Protein AF-A0A2D4IQW6-F1 (afdb_monomer_lite)

pLDDT: mean 77.68, std 20.72, range [35.75, 97.75]

Radius of gyration: 22.9 Å; chains: 1; bounding box: 60×71×38 Å

InterPro domains:
  IPR023321 PINIT domain [PF14324] (29-120)
  IPR023321 PINIT domain [PS51466] (17-121)
  IPR038654 PINIT domain superfamily [G3DSA:2.60.120.780] (28-121)

Organism: NCBI:txid129467

Foldseek 3Di:
DDDDDDDDDDPDDPPPPPDAPPFDQDQQAAADDDPLDDDPDDQDGDGDLDDPDPDPDRDHDDDGDDDPVLVVQQVVQFDDDPPDDRDRSRDDDDFDFDPDRPDHTYGDDDPPDDDDDPNHD

Structure (mmCIF, N/CA/C/O backbone):
data_AF-A0A2D4IQW6-F1
#
_entry.id   AF-A0A2D4IQW6-F1
#
loop_
_atom_site.group_PDB
_atom_site.id
_atom_site.type_symbol
_atom_site.label_atom_id
_atom_site.label_alt_id
_atom_site.label_comp_id
_atom_site.label_asym_id
_atom_site.label_entity_id
_atom_site.label_seq_id
_atom_site.pdbx_PDB_ins_code
_atom_site.Cartn_x
_atom_site.Cartn_y
_atom_site.Cartn_z
_atom_site.occupancy
_atom_site.B_iso_or_equiv
_atom_site.auth_seq_id
_atom_site.auth_comp_id
_atom_site.auth_asym_id
_atom_site.auth_atom_id
_atom_site.pdbx_PDB_model_num
ATOM 1 N N . MET A 1 1 ? 46.562 53.623 0.780 1.00 47.38 1 MET A N 1
ATOM 2 C CA . MET A 1 1 ? 46.154 52.244 0.432 1.00 47.38 1 MET A CA 1
ATOM 3 C C . MET A 1 1 ? 46.010 51.477 1.741 1.00 47.38 1 MET A C 1
ATOM 5 O O . MET A 1 1 ? 46.994 51.438 2.470 1.00 47.38 1 MET A O 1
ATOM 9 N N . PRO A 1 2 ? 44.814 50.999 2.119 1.00 49.66 2 PRO A N 1
ATOM 10 C CA . PRO A 1 2 ? 44.624 50.228 3.350 1.00 49.66 2 PRO A CA 1
ATOM 11 C C . PRO A 1 2 ? 45.000 48.741 3.153 1.00 49.66 2 PRO A C 1
ATOM 13 O O . PRO A 1 2 ? 44.960 48.264 2.017 1.00 49.66 2 PRO A O 1
ATOM 16 N N . PRO A 1 3 ? 45.380 48.009 4.220 1.00 48.22 3 PRO A N 1
ATOM 17 C CA . PRO A 1 3 ? 45.816 46.618 4.129 1.00 48.22 3 PRO A CA 1
ATOM 18 C C . PRO A 1 3 ? 44.624 45.650 4.046 1.00 48.22 3 PRO A C 1
ATOM 20 O O . PRO A 1 3 ? 43.580 45.867 4.659 1.00 48.22 3 PRO A O 1
ATOM 23 N N . VAL A 1 4 ? 44.799 44.570 3.283 1.00 50.72 4 VAL A N 1
ATOM 24 C CA . VAL A 1 4 ? 43.820 43.487 3.094 1.00 50.72 4 VAL A CA 1
ATOM 25 C C . VAL A 1 4 ? 43.789 42.593 4.345 1.00 50.72 4 VAL A C 1
ATOM 27 O O . VAL A 1 4 ? 44.857 42.144 4.767 1.00 50.72 4 VAL A O 1
ATOM 30 N N . PRO A 1 5 ? 42.621 42.279 4.938 1.00 47.16 5 PRO A N 1
ATOM 31 C CA . PRO A 1 5 ? 42.547 41.315 6.030 1.00 47.16 5 PRO A CA 1
ATOM 32 C C . PRO A 1 5 ? 42.642 39.880 5.505 1.00 47.16 5 PRO A C 1
ATOM 34 O O . PRO A 1 5 ? 41.947 39.492 4.565 1.00 47.16 5 PRO A O 1
ATOM 37 N N . MET A 1 6 ? 43.511 39.099 6.143 1.00 42.97 6 MET A N 1
ATOM 38 C CA . MET A 1 6 ? 43.719 37.680 5.890 1.00 42.97 6 MET A CA 1
ATOM 39 C C . MET A 1 6 ? 42.546 36.821 6.380 1.00 42.97 6 MET A C 1
ATOM 41 O O . MET A 1 6 ? 41.941 37.062 7.422 1.00 42.97 6 MET A O 1
ATOM 45 N N . LEU A 1 7 ? 42.305 35.793 5.574 1.00 44.03 7 LEU A N 1
ATOM 46 C CA . LEU A 1 7 ? 41.456 34.619 5.718 1.00 44.03 7 LEU A CA 1
ATOM 47 C C . LEU A 1 7 ? 41.374 34.062 7.155 1.00 44.03 7 LEU A C 1
ATOM 49 O O . LEU A 1 7 ? 42.360 33.570 7.700 1.00 44.03 7 LEU A O 1
ATOM 53 N N . GLY A 1 8 ? 40.172 34.089 7.734 1.00 35.75 8 GLY A N 1
ATOM 54 C CA . GLY A 1 8 ? 39.819 33.352 8.946 1.00 35.75 8 GLY A CA 1
ATOM 55 C C . GLY A 1 8 ? 38.938 32.158 8.594 1.00 35.75 8 GLY A C 1
ATOM 56 O O . GLY A 1 8 ? 37.750 32.320 8.323 1.00 35.75 8 GLY A O 1
ATOM 57 N N . SER A 1 9 ? 39.524 30.964 8.592 1.00 42.00 9 SER A N 1
ATOM 58 C CA . SER A 1 9 ? 38.827 29.692 8.407 1.00 42.00 9 SER A CA 1
ATOM 59 C C . SER A 1 9 ? 37.954 29.388 9.628 1.00 42.00 9 SER A C 1
ATOM 61 O O . SER A 1 9 ? 38.461 28.979 10.672 1.00 42.00 9 SER A O 1
ATOM 63 N N . LYS A 1 10 ? 36.636 29.571 9.516 1.00 36.84 10 LYS A N 1
ATOM 64 C CA . LYS A 1 10 ? 35.676 28.922 10.416 1.00 36.84 10 LYS A CA 1
ATOM 65 C C . LYS A 1 10 ? 35.264 27.599 9.778 1.00 36.84 10 LYS A C 1
ATOM 67 O O . LYS A 1 10 ? 34.552 27.594 8.782 1.00 36.84 10 LYS A O 1
ATOM 72 N N . HIS A 1 11 ? 35.748 26.495 10.348 1.00 38.25 11 HIS A N 1
ATOM 73 C CA . HIS A 1 11 ? 35.201 25.162 10.107 1.00 38.25 11 HIS A CA 1
ATOM 74 C C . HIS A 1 11 ? 33.755 25.144 10.608 1.00 38.25 11 HIS A C 1
ATOM 76 O O . HIS A 1 11 ? 33.503 25.010 11.806 1.00 38.25 11 HIS A O 1
ATOM 82 N N . GLU A 1 12 ? 32.817 25.331 9.690 1.00 36.88 12 GLU A N 1
ATOM 83 C CA . GLU A 1 12 ? 31.443 24.897 9.877 1.00 36.88 12 GLU A CA 1
ATOM 84 C C . GLU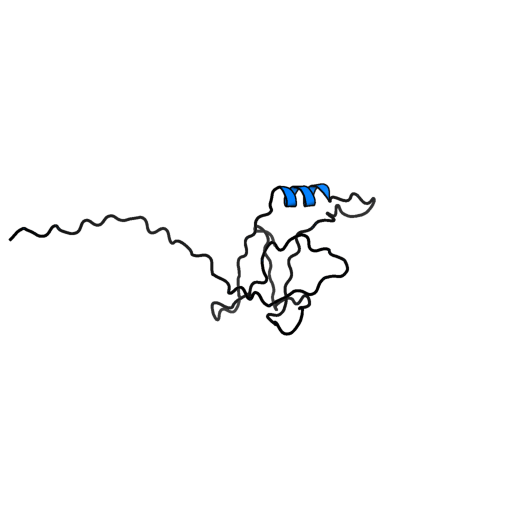 A 1 12 ? 31.431 23.384 9.646 1.00 36.88 12 GLU A C 1
ATOM 86 O O . GLU A 1 12 ? 32.039 22.885 8.698 1.00 36.88 12 GLU A O 1
ATOM 91 N N . ALA A 1 13 ? 30.858 22.647 10.593 1.00 40.53 13 ALA A N 1
ATOM 92 C CA . ALA A 1 13 ? 30.776 21.201 10.536 1.00 40.53 13 ALA A CA 1
ATOM 93 C C . ALA A 1 13 ? 30.004 20.791 9.275 1.00 40.53 13 ALA A C 1
ATOM 95 O O . ALA A 1 13 ? 28.809 21.057 9.167 1.00 40.53 13 ALA A O 1
ATOM 96 N N . ASP A 1 14 ? 30.704 20.150 8.340 1.00 37.00 14 ASP A N 1
ATOM 97 C CA . ASP A 1 14 ? 30.117 19.489 7.180 1.00 37.00 14 ASP A CA 1
ATOM 98 C C . ASP A 1 14 ? 29.295 18.299 7.690 1.00 37.00 14 ASP A C 1
ATOM 100 O O . ASP A 1 14 ? 29.794 17.197 7.918 1.00 37.00 14 ASP A O 1
ATOM 104 N N . VAL A 1 15 ? 28.027 18.562 8.003 1.00 48.50 15 VAL A N 1
ATOM 105 C CA . VAL A 1 15 ? 27.018 17.516 8.109 1.00 48.50 15 VAL A CA 1
ATOM 106 C C . VAL A 1 15 ? 26.616 17.234 6.668 1.00 48.50 15 VAL A C 1
ATOM 108 O O . VAL A 1 15 ? 26.021 18.120 6.048 1.00 48.50 15 VAL A O 1
ATOM 111 N N . PRO A 1 16 ? 26.908 16.051 6.099 1.00 40.47 16 PRO A N 1
ATOM 112 C CA . PRO A 1 16 ? 26.404 15.727 4.781 1.00 40.47 16 PRO A CA 1
ATOM 113 C C . PRO A 1 16 ? 24.881 15.678 4.885 1.00 40.47 16 PRO A C 1
ATOM 115 O O . PRO A 1 16 ? 24.295 14.739 5.430 1.00 40.47 16 PRO A O 1
ATOM 118 N N . HIS A 1 17 ? 24.232 16.732 4.394 1.00 43.03 17 HIS A N 1
ATOM 119 C CA . HIS A 1 17 ? 22.804 16.744 4.155 1.00 43.03 17 HIS A CA 1
ATOM 120 C C . HIS A 1 17 ? 22.557 15.748 3.023 1.00 43.03 17 HIS A C 1
ATOM 122 O O . HIS A 1 17 ? 22.599 16.092 1.845 1.00 43.03 17 HIS A O 1
ATOM 128 N N . LEU A 1 18 ? 22.360 14.482 3.396 1.00 39.47 18 LEU A N 1
ATOM 129 C CA . LEU A 1 18 ? 21.871 13.446 2.502 1.00 39.47 18 LEU A CA 1
ATOM 130 C C . LEU A 1 18 ? 20.484 13.893 2.053 1.00 39.47 18 LEU A C 1
ATOM 132 O O . LEU A 1 18 ? 19.490 13.727 2.761 1.00 39.47 18 LEU A O 1
ATOM 136 N N . SER A 1 19 ? 20.439 14.553 0.90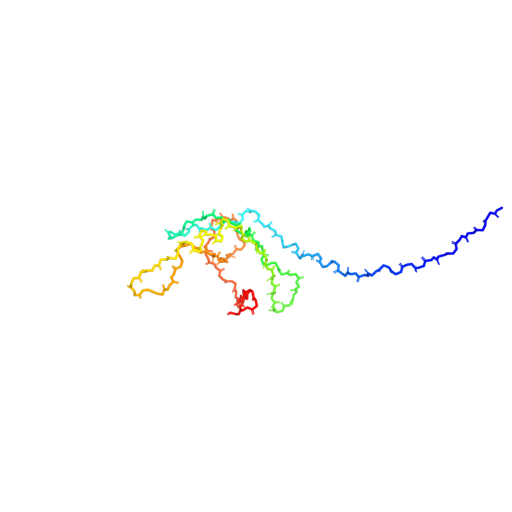1 1.00 42.25 19 SER A N 1
ATOM 137 C CA . SER A 1 19 ? 19.203 14.801 0.182 1.00 42.25 19 SER A CA 1
ATOM 138 C C . SER A 1 19 ? 18.586 13.422 -0.065 1.00 42.25 19 SER A C 1
ATOM 140 O O . SER A 1 19 ? 19.287 12.555 -0.597 1.00 42.25 19 SER A O 1
ATOM 142 N N . PRO A 1 20 ? 17.335 13.157 0.350 1.00 46.84 20 PRO A N 1
ATOM 143 C CA . PRO A 1 20 ? 16.711 11.885 0.031 1.00 46.84 20 PRO A CA 1
ATOM 144 C C . PRO A 1 20 ? 16.725 11.719 -1.495 1.00 46.84 20 PRO A C 1
ATOM 146 O O . PRO A 1 20 ? 16.483 12.706 -2.200 1.00 46.84 20 PRO A O 1
ATOM 149 N N . PRO A 1 21 ? 17.042 10.522 -2.022 1.00 45.50 21 PRO A N 1
ATOM 150 C CA . PRO A 1 21 ? 16.980 10.284 -3.453 1.00 45.50 21 PRO A CA 1
ATOM 151 C C . PRO A 1 21 ? 15.582 10.669 -3.936 1.00 45.50 21 PRO A C 1
ATOM 153 O O . PRO A 1 21 ? 14.574 10.110 -3.501 1.00 45.50 21 PRO A O 1
ATOM 156 N N . ILE A 1 22 ? 15.526 11.688 -4.795 1.00 50.56 22 ILE A N 1
ATOM 157 C CA . ILE A 1 22 ? 14.296 12.126 -5.445 1.00 50.56 22 ILE A CA 1
ATOM 158 C C . ILE A 1 22 ? 13.993 11.051 -6.480 1.00 50.56 22 ILE A C 1
ATOM 160 O O . ILE A 1 22 ? 14.427 11.129 -7.628 1.00 50.56 22 ILE A O 1
ATOM 164 N N . HIS A 1 23 ? 13.318 9.988 -6.053 1.00 52.44 23 HIS A N 1
ATOM 165 C CA . HIS A 1 23 ? 12.805 9.002 -6.985 1.00 52.44 23 HIS A CA 1
ATOM 166 C C . HIS A 1 23 ? 11.813 9.719 -7.910 1.00 52.44 23 HIS A C 1
ATOM 168 O O . HIS A 1 23 ? 10.926 10.421 -7.413 1.00 52.44 23 HIS A O 1
ATOM 174 N N . PRO A 1 24 ? 11.959 9.603 -9.241 1.00 55.44 24 PRO A N 1
ATOM 175 C CA . PRO A 1 24 ? 11.043 10.246 -10.164 1.00 55.44 24 PRO A CA 1
ATOM 176 C C . PRO A 1 24 ? 9.644 9.667 -9.941 1.00 55.44 24 PRO A C 1
ATOM 178 O O . PRO A 1 24 ? 9.364 8.499 -10.234 1.00 55.44 24 PRO A O 1
ATOM 181 N N . VAL A 1 25 ? 8.777 10.493 -9.357 1.00 52.22 25 VAL A N 1
ATOM 182 C CA . VAL A 1 25 ? 7.350 10.214 -9.220 1.00 52.22 25 VAL A CA 1
ATOM 183 C C . VAL A 1 25 ? 6.759 10.301 -10.620 1.00 52.22 25 VAL A C 1
ATOM 185 O O . VAL A 1 25 ? 6.818 11.362 -11.243 1.00 52.22 25 VAL A O 1
ATOM 188 N N . HIS A 1 26 ? 6.198 9.199 -11.118 1.00 59.28 26 HIS A N 1
ATOM 189 C CA . HIS A 1 26 ? 5.409 9.207 -12.346 1.00 59.28 26 HIS A CA 1
ATOM 190 C C . HIS A 1 26 ? 3.928 9.323 -11.967 1.00 59.28 26 HIS A C 1
ATOM 192 O O . HIS A 1 26 ? 3.318 8.316 -11.611 1.00 59.28 26 HIS A O 1
ATOM 198 N N . PRO A 1 27 ? 3.328 10.528 -12.037 1.00 60.28 27 PRO A N 1
ATOM 199 C CA . PRO A 1 27 ? 1.948 10.755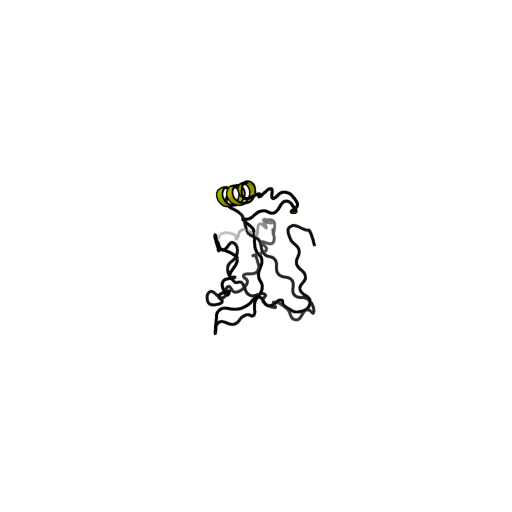 -11.597 1.00 60.28 27 PRO A CA 1
ATOM 200 C C . PRO A 1 27 ? 0.892 9.997 -12.422 1.00 60.28 27 PRO A C 1
ATOM 202 O O . PRO A 1 27 ? -0.276 9.972 -12.036 1.00 60.28 27 PRO A O 1
ATOM 205 N N . ASP A 1 28 ? 1.287 9.378 -13.537 1.00 73.75 28 ASP A N 1
ATOM 206 C CA . ASP A 1 28 ? 0.370 8.773 -14.504 1.00 73.75 28 ASP A CA 1
ATOM 207 C C . ASP A 1 28 ? 0.193 7.257 -14.333 1.00 73.75 28 ASP A C 1
ATOM 209 O O . ASP A 1 28 ? -0.747 6.687 -14.893 1.00 73.75 28 ASP A O 1
ATOM 213 N N . VAL A 1 29 ? 1.051 6.592 -13.548 1.00 87.69 29 VAL A N 1
ATOM 214 C CA . VAL A 1 29 ? 0.866 5.169 -13.231 1.00 87.69 29 VAL A CA 1
ATOM 215 C C . VAL A 1 29 ? -0.289 5.037 -12.246 1.00 87.69 29 VAL A C 1
ATOM 217 O O . VAL A 1 29 ? -0.323 5.693 -11.207 1.00 87.69 29 VAL A O 1
ATOM 220 N N . LYS A 1 30 ? -1.251 4.171 -12.566 1.00 91.00 30 LYS A N 1
ATOM 221 C CA . LYS A 1 30 ? -2.423 3.912 -11.724 1.00 91.00 30 LYS A CA 1
ATOM 222 C C . LYS A 1 30 ? -2.538 2.429 -11.445 1.00 91.00 30 LYS A C 1
ATOM 224 O O . LYS A 1 30 ? -2.453 1.623 -12.365 1.00 91.00 30 LYS A O 1
ATOM 229 N N . MET A 1 31 ? -2.817 2.077 -10.197 1.00 93.81 31 MET A N 1
ATOM 230 C CA . MET A 1 31 ? -3.091 0.695 -9.814 1.00 93.81 31 MET A CA 1
ATOM 231 C C . MET A 1 31 ? -4.538 0.320 -10.139 1.00 93.81 31 MET A C 1
ATOM 233 O O . MET A 1 31 ? -5.470 1.102 -9.928 1.00 93.81 31 MET A O 1
ATOM 237 N N . ARG A 1 32 ? -4.758 -0.911 -10.598 1.00 95.50 32 ARG A N 1
ATOM 238 C CA . ARG A 1 32 ? -6.097 -1.487 -10.717 1.00 95.50 32 ARG A CA 1
ATOM 239 C C . ARG A 1 32 ? -6.701 -1.672 -9.325 1.00 95.50 32 ARG A C 1
ATOM 241 O O . ARG A 1 32 ? -6.033 -2.164 -8.410 1.00 95.50 32 ARG A O 1
ATOM 248 N N . ARG A 1 33 ? -7.972 -1.288 -9.163 1.00 95.50 33 ARG A N 1
ATOM 249 C CA . ARG A 1 33 ? -8.713 -1.488 -7.908 1.00 95.50 33 ARG A CA 1
ATOM 250 C C . ARG A 1 33 ? -8.896 -2.981 -7.653 1.00 95.50 33 ARG A C 1
ATOM 252 O O . ARG A 1 33 ? -9.274 -3.717 -8.564 1.00 95.50 33 ARG A O 1
ATOM 259 N N . LEU A 1 34 ? -8.629 -3.408 -6.425 1.00 95.50 34 LEU A N 1
ATOM 260 C CA . LEU A 1 34 ? -8.866 -4.783 -6.006 1.00 95.50 34 LEU A CA 1
ATOM 261 C C . LEU A 1 34 ? -10.334 -4.936 -5.583 1.00 95.50 34 LEU A C 1
ATOM 263 O O . LEU A 1 34 ? -10.856 -4.050 -4.911 1.00 95.50 34 LEU A O 1
ATOM 267 N N . PRO A 1 35 ? -11.004 -6.045 -5.932 1.00 94.44 35 PRO A N 1
ATOM 268 C CA . PRO A 1 35 ? -12.438 -6.211 -5.682 1.00 94.44 35 PRO A CA 1
ATOM 269 C C . PRO A 1 35 ? -12.809 -6.339 -4.196 1.00 94.44 35 PRO A C 1
ATOM 271 O O . PRO A 1 35 ? -13.969 -6.153 -3.851 1.00 94.44 35 PRO A O 1
ATOM 274 N N . PHE A 1 36 ? -11.845 -6.653 -3.325 1.00 94.50 36 PHE A N 1
ATOM 275 C CA . PHE A 1 36 ? -12.070 -6.893 -1.893 1.00 94.50 36 PHE A CA 1
ATOM 276 C C . PHE A 1 36 ? -11.552 -5.771 -0.985 1.00 94.50 36 PHE A C 1
ATOM 278 O O . PHE A 1 36 ? -11.618 -5.908 0.233 1.00 94.50 36 PHE A O 1
ATOM 285 N N . TYR A 1 37 ? -10.998 -4.694 -1.553 1.00 93.75 37 TYR A N 1
ATOM 286 C CA . TYR A 1 37 ? -10.355 -3.633 -0.781 1.00 93.75 37 TYR A CA 1
ATOM 287 C C . TYR A 1 37 ? -10.853 -2.259 -1.207 1.00 93.75 37 TYR A C 1
ATOM 289 O O . TYR A 1 37 ? -10.696 -1.852 -2.362 1.00 93.75 37 TYR A O 1
ATOM 297 N N . ASP A 1 38 ? -11.364 -1.515 -0.234 1.00 94.88 38 ASP A N 1
ATOM 298 C CA . ASP A 1 38 ? -11.617 -0.090 -0.379 1.00 94.88 38 ASP A CA 1
ATOM 299 C C . ASP A 1 38 ? -10.346 0.708 -0.072 1.00 94.88 38 ASP A C 1
ATOM 301 O O . ASP A 1 38 ? -9.635 0.453 0.902 1.00 94.88 38 ASP A O 1
ATOM 305 N N . VAL A 1 39 ? -10.048 1.691 -0.923 1.00 95.00 39 VAL A N 1
ATOM 306 C CA . VAL A 1 39 ? -8.886 2.571 -0.752 1.00 95.00 39 VAL A CA 1
ATOM 307 C C . VAL A 1 39 ? -9.298 3.766 0.100 1.00 95.00 39 VAL A C 1
ATOM 309 O O . VAL A 1 39 ? -10.090 4.594 -0.349 1.00 95.00 39 VAL A O 1
ATOM 312 N N . TYR A 1 40 ? -8.748 3.847 1.311 1.00 95.50 40 TYR A N 1
ATOM 313 C CA . TYR A 1 40 ? -8.986 4.956 2.241 1.00 95.50 40 TYR A CA 1
ATOM 314 C C . TYR A 1 40 ? -8.046 6.135 1.992 1.00 95.50 40 TYR A C 1
ATOM 316 O O . TYR A 1 40 ? -8.484 7.281 2.045 1.00 95.50 40 TYR A O 1
ATOM 324 N N . ASP A 1 41 ? -6.766 5.857 1.745 1.00 94.88 41 ASP A N 1
ATOM 325 C CA . ASP A 1 41 ? -5.748 6.875 1.492 1.00 94.88 41 ASP A CA 1
ATOM 326 C C . ASP A 1 41 ? -4.550 6.284 0.732 1.00 94.88 41 ASP A C 1
ATOM 328 O O . ASP A 1 41 ? -4.324 5.071 0.752 1.00 94.88 41 ASP A O 1
ATOM 332 N N . GLU A 1 42 ? -3.774 7.149 0.083 1.00 94.19 42 GLU A N 1
ATOM 333 C CA . GLU A 1 42 ? -2.534 6.806 -0.613 1.00 94.19 42 GLU A CA 1
ATOM 334 C C . GLU A 1 42 ? -1.331 7.324 0.189 1.00 94.19 42 GLU A C 1
ATOM 336 O O . GLU A 1 42 ? -0.939 8.485 0.087 1.00 94.19 42 GLU A O 1
ATOM 341 N N . LEU A 1 43 ? -0.735 6.445 1.003 1.00 95.31 43 LEU A N 1
ATOM 342 C CA . LEU A 1 43 ? 0.361 6.812 1.915 1.00 95.31 43 LEU A CA 1
ATOM 343 C C . LEU A 1 43 ? 1.665 7.156 1.182 1.00 95.31 43 LEU A C 1
ATOM 345 O O . LEU A 1 43 ? 2.449 7.980 1.650 1.00 95.31 43 LEU A O 1
ATOM 349 N N . ILE A 1 44 ? 1.907 6.496 0.049 1.00 92.94 44 ILE A N 1
ATOM 350 C CA . ILE A 1 44 ? 3.033 6.738 -0.852 1.00 92.94 44 ILE A CA 1
ATOM 351 C C . ILE A 1 44 ? 2.470 6.717 -2.269 1.00 92.94 44 ILE A C 1
ATOM 353 O O . ILE A 1 44 ? 1.839 5.737 -2.668 1.00 92.94 44 ILE A O 1
ATOM 357 N N . LYS A 1 45 ? 2.718 7.786 -3.032 1.00 90.88 45 LYS A N 1
ATOM 358 C CA . LYS A 1 45 ? 2.328 7.849 -4.446 1.00 90.88 45 LYS A CA 1
ATOM 359 C C . LYS A 1 45 ? 3.070 6.790 -5.264 1.00 90.88 45 LYS A C 1
ATOM 361 O O . LYS A 1 45 ? 4.212 6.475 -4.915 1.00 90.88 45 LYS A O 1
ATOM 366 N N . PRO A 1 46 ? 2.509 6.299 -6.383 1.00 90.44 46 PRO A N 1
ATOM 367 C CA . PRO A 1 46 ? 3.235 5.445 -7.318 1.00 90.44 46 PRO A CA 1
ATOM 368 C C . PRO A 1 46 ? 4.609 6.043 -7.651 1.00 90.44 46 PRO A C 1
ATOM 370 O O . PRO A 1 46 ? 4.719 7.133 -8.216 1.00 90.44 46 PRO A O 1
ATOM 373 N N . THR A 1 47 ? 5.665 5.353 -7.223 1.00 90.06 47 THR A N 1
ATOM 374 C CA . THR A 1 47 ? 7.041 5.846 -7.294 1.00 90.06 47 THR A CA 1
ATOM 375 C C . THR A 1 47 ? 7.906 4.810 -7.986 1.00 90.06 47 THR A C 1
ATOM 377 O O . THR A 1 47 ? 7.870 3.628 -7.647 1.00 90.06 47 THR A O 1
ATOM 380 N N . THR A 1 48 ? 8.686 5.258 -8.966 1.00 87.50 48 THR A N 1
ATOM 381 C CA . THR A 1 48 ? 9.556 4.379 -9.743 1.00 87.50 48 THR A CA 1
ATOM 382 C C . THR A 1 48 ? 10.656 3.814 -8.854 1.00 87.50 48 THR A C 1
ATOM 384 O O . THR A 1 48 ? 11.396 4.565 -8.215 1.00 87.50 48 THR A O 1
ATOM 387 N N . LEU A 1 49 ? 10.820 2.494 -8.883 1.00 86.31 49 LEU A N 1
ATOM 388 C CA . LEU A 1 49 ? 12.027 1.823 -8.411 1.00 86.31 49 LEU A CA 1
ATOM 389 C C . LEU A 1 49 ? 13.128 2.089 -9.452 1.00 86.31 49 LEU A C 1
ATOM 391 O O . LEU A 1 49 ? 13.363 1.282 -10.341 1.00 86.31 49 LEU A O 1
ATOM 395 N N . ALA A 1 50 ? 13.673 3.307 -9.469 1.00 69.44 50 ALA A N 1
ATOM 396 C CA . ALA A 1 50 ? 14.656 3.708 -10.470 1.00 69.44 50 ALA A CA 1
ATOM 397 C C . ALA A 1 50 ? 16.042 3.141 -10.137 1.00 69.44 50 ALA A C 1
ATOM 399 O O . ALA A 1 50 ? 16.563 3.359 -9.041 1.00 69.44 50 ALA A O 1
ATOM 400 N N . SER A 1 51 ? 16.657 2.507 -11.134 1.00 58.34 51 SER A N 1
ATOM 401 C CA . SER A 1 51 ? 18.070 2.140 -11.156 1.00 58.34 51 SER A CA 1
ATOM 402 C C . SER A 1 51 ? 18.935 3.398 -11.147 1.00 58.34 51 SER A C 1
ATOM 404 O O . SER A 1 51 ? 19.005 4.115 -12.145 1.00 58.34 51 SER A O 1
ATOM 406 N N . VAL A 1 52 ? 19.579 3.710 -10.022 1.00 55.81 52 VAL A N 1
ATOM 407 C CA . VAL A 1 52 ? 20.517 4.847 -9.963 1.00 55.81 52 VAL A CA 1
ATOM 408 C C . VAL A 1 52 ? 21.933 4.432 -10.373 1.00 55.81 52 VAL A C 1
ATOM 410 O O . VAL A 1 52 ? 22.750 5.290 -10.680 1.00 55.81 52 VAL A O 1
ATOM 413 N N . ASN A 1 53 ? 22.238 3.128 -10.399 1.00 53.34 53 ASN A N 1
ATOM 414 C CA . ASN A 1 53 ? 23.566 2.595 -10.696 1.00 53.34 53 ASN A CA 1
ATOM 415 C C . ASN A 1 53 ? 23.467 1.185 -11.294 1.00 53.34 53 ASN A C 1
ATOM 417 O O . ASN A 1 53 ? 22.644 0.393 -10.851 1.00 53.34 53 ASN A O 1
ATOM 421 N N . SER A 1 54 ? 24.371 0.826 -12.216 1.00 56.34 54 SER A N 1
ATOM 422 C CA . SER A 1 54 ? 24.504 -0.524 -12.807 1.00 56.34 54 SER A CA 1
ATOM 423 C C . SER A 1 54 ? 24.986 -1.609 -11.820 1.00 56.34 54 SER A C 1
ATOM 425 O O . SER A 1 54 ? 25.772 -2.487 -12.180 1.00 56.34 54 SER A O 1
ATOM 427 N N . GLN A 1 55 ? 24.574 -1.545 -10.554 1.00 62.34 55 GLN A N 1
ATOM 428 C CA . GLN A 1 55 ? 24.838 -2.588 -9.572 1.00 62.34 55 GLN A CA 1
ATOM 429 C C . GLN A 1 55 ? 23.854 -3.752 -9.754 1.00 62.34 55 GLN A C 1
ATOM 431 O O . GLN A 1 55 ? 22.739 -3.588 -10.231 1.00 62.34 55 GLN A O 1
ATOM 436 N N . ARG A 1 56 ? 24.286 -4.962 -9.380 1.00 65.75 56 ARG A N 1
ATOM 437 C CA . ARG A 1 56 ? 23.493 -6.202 -9.499 1.00 65.75 56 ARG A CA 1
ATOM 438 C C . ARG A 1 56 ? 22.224 -6.215 -8.634 1.00 65.75 56 ARG A C 1
ATOM 440 O O . ARG A 1 56 ? 21.348 -7.028 -8.906 1.00 65.75 56 ARG A O 1
ATOM 447 N N . PHE A 1 57 ? 22.162 -5.376 -7.601 1.00 69.25 57 PHE A N 1
ATOM 448 C CA . PHE A 1 57 ? 21.037 -5.260 -6.679 1.00 69.25 57 PHE A CA 1
ATOM 449 C C . PHE A 1 57 ? 20.629 -3.797 -6.575 1.00 69.25 57 PHE A C 1
ATOM 451 O O . PHE A 1 57 ? 21.479 -2.930 -6.374 1.00 69.25 57 PHE A O 1
ATOM 458 N N . GLU A 1 58 ? 19.333 -3.549 -6.707 1.00 78.81 58 GLU A N 1
ATOM 459 C CA . GLU A 1 58 ? 18.745 -2.228 -6.538 1.00 78.81 58 GLU A CA 1
ATOM 460 C C . GLU A 1 58 ? 18.062 -2.167 -5.177 1.00 78.81 58 GLU A C 1
ATOM 462 O O . GLU A 1 58 ? 17.236 -3.018 -4.844 1.00 78.81 58 GLU A O 1
ATOM 467 N N . GLU A 1 59 ? 18.429 -1.166 -4.382 1.00 84.81 59 GLU A N 1
ATOM 468 C CA . GLU A 1 59 ? 17.826 -0.893 -3.083 1.00 84.81 59 GLU A CA 1
ATOM 469 C C . GLU A 1 59 ? 17.181 0.492 -3.125 1.00 84.81 59 GLU A C 1
ATOM 471 O O . GLU A 1 59 ? 17.799 1.474 -3.543 1.00 84.81 59 GLU A O 1
ATOM 476 N N . ALA A 1 60 ? 15.921 0.562 -2.705 1.00 87.25 60 ALA A N 1
ATOM 477 C CA . ALA A 1 60 ? 15.162 1.797 -2.598 1.00 87.25 60 ALA A CA 1
ATOM 478 C C . ALA A 1 60 ? 14.554 1.897 -1.197 1.00 87.25 60 ALA A C 1
ATOM 480 O O . ALA A 1 60 ? 14.041 0.913 -0.656 1.00 87.25 60 ALA A O 1
ATOM 481 N N . HIS A 1 61 ? 14.606 3.095 -0.615 1.00 90.12 61 HIS A N 1
ATOM 482 C CA . HIS A 1 61 ? 14.093 3.358 0.724 1.00 90.12 61 HIS A CA 1
ATOM 483 C C . HIS A 1 61 ? 12.867 4.257 0.653 1.00 90.12 61 HIS A C 1
ATOM 485 O O . HIS A 1 61 ? 12.904 5.340 0.074 1.00 90.12 61 HIS A O 1
ATOM 491 N N . PHE A 1 62 ? 11.799 3.817 1.310 1.00 92.06 62 PHE A N 1
ATOM 492 C CA . PHE A 1 62 ? 10.546 4.548 1.386 1.00 92.06 62 PHE A CA 1
ATOM 493 C C . PHE A 1 62 ? 10.159 4.776 2.839 1.00 92.06 62 PHE A C 1
ATOM 495 O O . PHE A 1 62 ? 10.255 3.873 3.671 1.00 92.06 62 PHE A O 1
ATOM 502 N N . THR A 1 63 ? 9.675 5.983 3.117 1.00 94.38 63 THR A N 1
ATOM 503 C CA . THR A 1 63 ? 9.192 6.386 4.435 1.00 94.38 63 THR A CA 1
ATOM 504 C C . THR A 1 63 ? 7.813 7.002 4.274 1.00 94.38 63 THR A C 1
ATOM 506 O O . THR A 1 63 ? 7.605 7.840 3.400 1.00 94.38 63 THR A O 1
ATOM 509 N N . PHE A 1 64 ? 6.882 6.612 5.140 1.00 95.75 64 PHE A N 1
ATOM 510 C CA . PHE A 1 64 ? 5.569 7.235 5.261 1.00 95.75 64 PHE A CA 1
ATOM 511 C C . PHE A 1 64 ? 5.210 7.398 6.735 1.00 95.75 64 PHE A C 1
ATOM 513 O O . PHE A 1 64 ? 5.775 6.731 7.605 1.00 95.75 64 PHE A O 1
ATOM 520 N N . ALA A 1 65 ? 4.262 8.285 7.011 1.00 95.88 65 ALA A N 1
ATOM 521 C CA . ALA A 1 65 ? 3.704 8.480 8.338 1.00 95.88 65 ALA A CA 1
ATOM 522 C C . ALA A 1 65 ? 2.195 8.252 8.292 1.00 95.88 65 ALA A C 1
ATOM 524 O O . ALA A 1 65 ? 1.540 8.589 7.309 1.00 95.88 65 ALA A O 1
ATOM 525 N N . LEU A 1 66 ? 1.652 7.694 9.371 1.00 97.25 66 LEU A N 1
ATOM 526 C CA . LEU A 1 66 ? 0.213 7.599 9.571 1.00 97.25 66 LEU A CA 1
ATOM 527 C C . LEU A 1 66 ? -0.253 8.784 10.409 1.00 97.25 66 LEU A C 1
ATOM 529 O O . LEU A 1 66 ? 0.377 9.145 11.406 1.00 97.25 66 LEU A O 1
ATOM 533 N N . THR A 1 67 ? -1.387 9.361 10.037 1.00 97.56 67 THR A N 1
ATOM 534 C CA . THR A 1 67 ? -2.073 10.338 10.884 1.00 97.56 67 THR A CA 1
ATOM 535 C C . THR A 1 67 ? -2.646 9.656 12.135 1.00 97.56 67 THR A C 1
ATOM 537 O O . THR A 1 67 ? -2.956 8.460 12.101 1.00 97.56 67 THR A O 1
ATOM 540 N N . PRO A 1 68 ? -2.869 10.393 13.242 1.00 97.75 68 PRO A N 1
ATOM 541 C CA . PRO A 1 68 ? -3.508 9.829 14.434 1.00 97.75 68 PRO A CA 1
ATOM 542 C C . PRO A 1 68 ? -4.868 9.182 14.138 1.00 97.75 68 PRO A C 1
ATOM 544 O O . PRO A 1 68 ? -5.199 8.145 14.710 1.00 97.75 68 PRO A O 1
ATOM 547 N N . GLN A 1 69 ? -5.625 9.753 13.196 1.00 96.94 69 GLN A N 1
ATOM 548 C CA . GLN A 1 69 ? -6.907 9.212 12.755 1.00 96.94 69 GLN A CA 1
ATOM 549 C C . GLN A 1 69 ? -6.745 7.848 12.073 1.00 96.94 69 GLN A C 1
ATOM 551 O O . GLN A 1 69 ? -7.451 6.912 12.436 1.00 96.94 69 GLN A O 1
ATOM 556 N N . GLN A 1 70 ? -5.797 7.705 11.141 1.00 96.56 70 GLN A N 1
ATOM 557 C CA . GLN A 1 70 ? -5.526 6.426 10.471 1.00 96.56 70 GLN A CA 1
ATOM 558 C C . GLN A 1 70 ? -5.068 5.352 11.458 1.00 96.56 70 GLN A C 1
ATOM 560 O O . GLN A 1 70 ? -5.533 4.215 11.394 1.00 96.56 70 GLN A O 1
ATOM 565 N N . VAL A 1 71 ? -4.200 5.716 12.409 1.00 96.12 71 VAL A N 1
ATOM 566 C CA . VAL A 1 71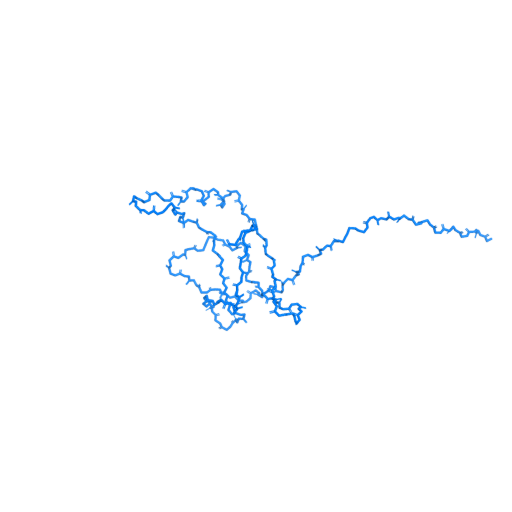 ? -3.776 4.807 13.485 1.00 96.12 71 VAL A CA 1
ATOM 567 C C . VAL A 1 71 ? -4.988 4.336 14.285 1.00 96.12 71 VAL A C 1
ATOM 569 O O . VAL A 1 71 ? -5.158 3.136 14.490 1.00 96.12 71 VAL A O 1
ATOM 572 N N . GLN A 1 72 ? -5.862 5.258 14.695 1.00 95.88 72 GLN A N 1
ATOM 573 C CA . GLN A 1 72 ? -7.079 4.911 15.420 1.00 95.88 72 GLN A CA 1
ATOM 574 C C . GLN A 1 72 ? -7.988 3.998 14.589 1.00 95.88 72 GLN A C 1
ATOM 576 O O . GLN A 1 72 ? -8.444 2.983 15.109 1.00 95.88 72 GLN A O 1
ATOM 581 N N . GLN A 1 73 ? -8.205 4.304 13.306 1.00 94.75 73 GLN A N 1
ATOM 582 C CA . GLN A 1 73 ? -9.021 3.482 12.407 1.00 94.75 73 GLN A CA 1
ATOM 583 C C . GLN A 1 73 ? -8.504 2.045 12.345 1.00 94.75 73 GLN A C 1
ATOM 585 O O . GLN A 1 73 ? -9.274 1.119 12.597 1.00 94.75 73 GLN A O 1
ATOM 590 N N . ILE A 1 74 ? -7.200 1.859 12.115 1.00 94.06 74 ILE A N 1
ATOM 591 C CA . ILE A 1 74 ? -6.571 0.533 12.104 1.00 94.06 74 ILE A CA 1
ATOM 592 C C . ILE A 1 74 ? -6.798 -0.169 13.443 1.00 94.06 74 ILE A C 1
ATOM 594 O O . ILE A 1 74 ? -7.350 -1.265 13.464 1.00 94.06 74 ILE A O 1
ATOM 598 N N . LEU A 1 75 ? -6.461 0.468 14.568 1.00 93.00 75 LEU A N 1
ATOM 599 C CA . LEU A 1 75 ? -6.577 -0.148 15.894 1.00 93.00 75 LEU A CA 1
ATOM 600 C C . LEU A 1 75 ? -8.016 -0.551 16.252 1.00 93.00 75 LEU A C 1
ATOM 602 O O . LEU A 1 75 ? -8.215 -1.591 16.880 1.00 93.00 75 LEU A O 1
ATOM 606 N N . THR A 1 76 ? -9.011 0.240 15.841 1.00 93.00 76 THR A N 1
ATOM 607 C CA . THR A 1 76 ? -10.438 -0.046 16.078 1.00 93.00 76 THR A CA 1
ATOM 608 C C . THR A 1 76 ? -11.034 -1.077 15.122 1.00 93.00 76 THR A C 1
ATOM 610 O O . THR A 1 76 ? -12.064 -1.659 15.435 1.00 93.00 76 THR A O 1
ATOM 613 N N . SER A 1 77 ? -10.385 -1.335 13.985 1.00 91.31 77 SER A N 1
ATOM 614 C CA . SER A 1 77 ? -10.857 -2.270 12.951 1.00 91.31 77 SER A CA 1
ATOM 615 C C . SER A 1 77 ? -10.582 -3.744 13.263 1.00 91.31 77 SER A C 1
ATOM 617 O O . SER A 1 77 ? -10.793 -4.612 12.411 1.00 91.31 77 SER A O 1
ATOM 619 N N . ARG A 1 78 ? -10.051 -4.017 14.460 1.00 85.69 78 ARG A N 1
ATOM 620 C CA . ARG A 1 78 ? -9.718 -5.358 14.927 1.00 85.69 78 ARG A CA 1
ATOM 621 C C . ARG A 1 78 ? -10.991 -6.184 15.010 1.00 85.69 78 ARG A C 1
ATOM 623 O O . ARG A 1 78 ? -11.792 -5.977 15.921 1.00 85.69 78 ARG A O 1
ATOM 630 N N . ASP A 1 79 ? -11.137 -7.134 14.099 1.00 74.50 79 ASP A N 1
ATOM 631 C CA . ASP A 1 79 ? -12.244 -8.072 14.152 1.00 74.50 79 ASP A CA 1
ATOM 632 C C . ASP A 1 79 ? -11.812 -9.313 14.939 1.00 74.50 79 ASP A C 1
ATOM 634 O O . ASP A 1 79 ? -10.725 -9.867 14.749 1.00 74.50 79 ASP A O 1
ATOM 638 N N . ILE A 1 80 ? -12.647 -9.720 15.889 1.00 60.31 80 ILE A N 1
ATOM 639 C CA . ILE A 1 80 ? -12.432 -10.920 16.697 1.00 60.31 80 ILE A CA 1
ATOM 640 C C . ILE A 1 80 ? -13.443 -11.944 16.200 1.00 60.31 80 ILE A C 1
ATOM 642 O O . ILE A 1 80 ? -14.424 -12.260 16.873 1.00 60.31 80 ILE A O 1
ATOM 646 N N . LEU A 1 81 ? -13.216 -12.455 14.992 1.00 61.41 81 LEU A N 1
ATOM 647 C CA . LEU A 1 81 ? -13.996 -13.583 14.508 1.00 61.41 81 LEU A CA 1
ATOM 648 C C . LEU A 1 81 ? -13.591 -14.838 15.299 1.00 61.41 81 LEU A C 1
ATOM 650 O O . LEU A 1 81 ? -12.397 -15.147 15.398 1.00 61.41 81 LEU A O 1
ATOM 654 N N . PRO A 1 82 ? -14.553 -15.583 15.874 1.00 51.84 82 PRO A N 1
ATOM 655 C CA . PRO A 1 82 ? -14.254 -16.794 16.625 1.00 51.84 82 PRO A CA 1
ATOM 656 C C . PRO A 1 82 ? -13.637 -17.846 15.691 1.00 51.84 82 PRO A C 1
ATOM 658 O O . PRO A 1 82 ? -14.325 -18.449 14.873 1.00 51.84 82 PRO A O 1
ATOM 661 N N . GLY A 1 83 ? -12.321 -18.049 15.810 1.00 60.31 83 GLY A N 1
ATOM 662 C CA . GLY A 1 83 ? -11.549 -19.043 15.051 1.00 60.31 83 GLY A CA 1
ATOM 663 C C . GLY A 1 83 ? -10.564 -18.475 14.023 1.00 60.31 83 GLY A C 1
ATOM 664 O O . GLY A 1 83 ? -9.729 -19.229 13.524 1.00 60.31 83 GLY A O 1
ATOM 665 N N . ALA A 1 84 ? -10.604 -17.171 13.735 1.00 55.53 84 ALA A N 1
ATOM 666 C CA . ALA A 1 84 ? -9.641 -16.521 12.848 1.00 55.53 84 ALA A CA 1
ATOM 667 C C . ALA A 1 84 ? -8.476 -15.908 13.641 1.00 55.53 84 ALA A C 1
ATOM 669 O O . ALA A 1 84 ? -8.607 -15.541 14.813 1.00 55.53 84 ALA A O 1
ATOM 670 N N . LYS A 1 85 ? -7.311 -15.795 12.994 1.00 59.09 85 LYS A N 1
ATOM 671 C CA . LYS A 1 85 ? -6.201 -14.979 13.502 1.00 59.09 85 LYS A CA 1
ATOM 672 C C . LYS A 1 85 ? -6.725 -13.550 13.713 1.00 59.09 8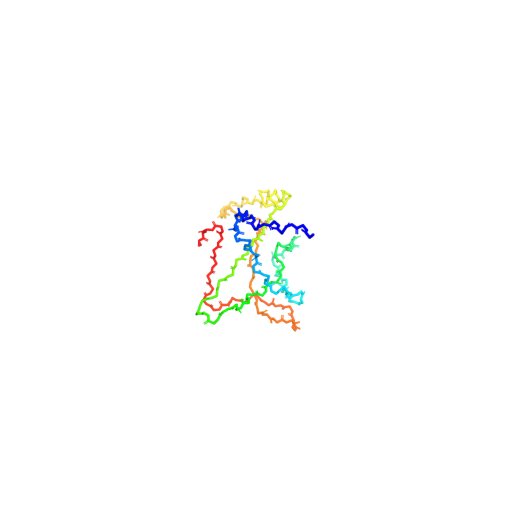5 LYS A C 1
ATOM 674 O O . LYS A 1 85 ? -7.623 -13.125 13.000 1.00 59.09 85 LYS A O 1
ATOM 679 N N . CYS A 1 86 ? -6.224 -12.843 14.728 1.00 60.81 86 CYS A N 1
ATOM 680 C CA . CYS A 1 86 ? -6.604 -11.449 14.980 1.00 60.81 86 CYS A CA 1
ATOM 681 C C . CYS A 1 86 ? -6.265 -10.589 13.755 1.00 60.81 86 CYS A C 1
ATOM 683 O O . CYS A 1 86 ? -5.132 -10.121 13.647 1.00 60.81 86 CYS A O 1
ATOM 685 N N . ASP A 1 87 ? -7.237 -10.391 12.871 1.00 79.38 87 ASP A N 1
ATOM 686 C CA . ASP A 1 87 ? -7.073 -9.645 11.634 1.00 79.38 87 ASP A CA 1
ATOM 687 C C . ASP A 1 87 ? -7.703 -8.258 11.783 1.00 79.38 87 ASP A C 1
ATOM 689 O O . ASP A 1 87 ? -8.778 -8.065 12.357 1.00 79.38 87 ASP A O 1
ATOM 693 N N . TYR A 1 88 ? -6.981 -7.260 11.290 1.00 88.81 88 TYR A N 1
ATOM 694 C CA . TYR A 1 88 ? -7.475 -5.897 11.174 1.00 88.81 88 TYR A CA 1
ATOM 695 C C . TYR A 1 88 ? -8.144 -5.762 9.812 1.00 88.81 88 TYR A C 1
ATOM 697 O O . TYR A 1 88 ? -7.527 -6.082 8.796 1.00 88.81 88 TYR A O 1
ATOM 705 N N . THR A 1 89 ? -9.393 -5.304 9.777 1.00 90.94 89 THR A N 1
ATOM 706 C CA . THR A 1 89 ? -10.109 -5.089 8.508 1.00 90.94 89 THR A CA 1
ATOM 707 C C . THR A 1 89 ? -9.606 -3.843 7.773 1.00 90.94 89 THR A C 1
ATOM 709 O O . THR A 1 89 ? -9.670 -3.788 6.548 1.00 90.94 89 THR A O 1
ATOM 712 N N . VAL A 1 90 ? -9.021 -2.879 8.496 1.00 93.81 90 VAL A N 1
ATOM 713 C CA . VAL A 1 90 ? -8.290 -1.741 7.923 1.00 93.81 90 VAL A CA 1
ATOM 714 C C . VAL A 1 90 ? -6.792 -2.035 7.974 1.00 93.81 90 VAL A C 1
ATOM 716 O O . VAL A 1 90 ? -6.238 -2.322 9.036 1.00 93.81 90 VAL A O 1
ATOM 719 N N . GLN A 1 91 ? -6.129 -1.958 6.821 1.00 93.94 91 GLN A N 1
ATOM 720 C CA . GLN A 1 91 ? -4.748 -2.410 6.644 1.00 93.94 91 GLN A CA 1
ATOM 721 C C . GLN A 1 91 ? -3.922 -1.399 5.845 1.00 93.94 91 GLN A C 1
ATOM 723 O O . GLN A 1 91 ? -4.455 -0.626 5.051 1.00 93.94 91 GLN A O 1
ATOM 728 N N . VAL A 1 92 ? -2.601 -1.448 6.026 1.00 95.88 92 VAL A N 1
ATOM 729 C CA . VAL A 1 92 ? -1.642 -0.787 5.134 1.00 95.88 92 VAL A CA 1
ATOM 730 C C . VAL A 1 92 ? -1.204 -1.799 4.082 1.00 95.88 92 VAL A C 1
ATOM 732 O O . VAL A 1 92 ? -0.674 -2.853 4.428 1.00 95.88 92 VAL A O 1
ATOM 735 N N . GLN A 1 93 ? -1.421 -1.482 2.807 1.00 95.88 93 GLN A N 1
ATOM 736 C CA . GLN A 1 93 ? -1.144 -2.387 1.694 1.00 95.88 93 GLN A CA 1
ATOM 737 C C . GLN A 1 93 ? -0.010 -1.839 0.821 1.00 95.88 93 GLN A C 1
ATOM 739 O O . GLN A 1 93 ? -0.139 -0.772 0.224 1.00 95.88 93 GLN A O 1
ATOM 744 N N . LEU A 1 94 ? 1.094 -2.585 0.734 1.00 96.06 94 LEU A N 1
ATOM 745 C CA . LEU A 1 94 ? 2.176 -2.330 -0.219 1.00 96.06 94 LEU A CA 1
ATOM 746 C C . LEU A 1 94 ? 1.887 -3.085 -1.517 1.00 96.06 94 LEU A C 1
ATOM 748 O O . LEU A 1 94 ? 1.607 -4.283 -1.482 1.00 96.06 94 LEU A O 1
ATOM 752 N N . ARG A 1 95 ? 1.978 -2.393 -2.652 1.00 96.56 95 ARG A N 1
ATOM 753 C CA . ARG A 1 95 ? 1.750 -2.968 -3.979 1.00 96.56 95 ARG A CA 1
ATOM 754 C C . ARG A 1 95 ? 2.891 -2.609 -4.921 1.00 96.56 95 ARG A C 1
ATOM 756 O O . ARG A 1 95 ? 3.461 -1.526 -4.817 1.00 96.56 95 ARG A O 1
ATOM 763 N N . PHE A 1 96 ? 3.185 -3.513 -5.846 1.00 95.56 96 PHE A N 1
ATOM 764 C CA . PHE A 1 96 ? 4.177 -3.331 -6.903 1.00 95.56 96 PHE A CA 1
ATOM 765 C C . PHE A 1 96 ? 3.494 -3.491 -8.252 1.00 95.56 96 PHE A C 1
ATOM 767 O O . PHE A 1 96 ? 2.540 -4.256 -8.372 1.00 95.56 96 PHE A O 1
ATOM 774 N N . CYS A 1 97 ? 3.975 -2.784 -9.264 1.00 94.94 97 CYS A N 1
ATOM 775 C CA . CYS A 1 97 ? 3.483 -2.919 -10.626 1.00 94.94 97 CYS A CA 1
ATOM 776 C C . CYS A 1 97 ? 4.588 -2.626 -11.639 1.00 94.94 97 CYS A C 1
ATOM 778 O O . CYS A 1 97 ? 5.682 -2.177 -11.283 1.00 94.94 97 CYS A O 1
ATOM 780 N N . LEU A 1 98 ? 4.287 -2.872 -12.913 1.00 91.81 98 LEU A N 1
ATOM 781 C CA . LEU A 1 98 ? 5.118 -2.403 -14.012 1.00 91.81 98 LEU A CA 1
ATOM 782 C C . LEU A 1 98 ? 5.019 -0.877 -14.136 1.00 91.81 98 LEU A C 1
ATOM 784 O O . LEU A 1 98 ? 3.973 -0.277 -13.888 1.00 91.81 98 LEU A O 1
ATOM 788 N N . CYS A 1 99 ? 6.115 -0.248 -14.559 1.00 90.00 99 CYS A N 1
ATOM 789 C CA . CYS A 1 99 ? 6.153 1.187 -14.837 1.00 90.00 99 CYS A CA 1
ATOM 790 C C . CYS A 1 99 ? 5.539 1.478 -16.218 1.00 90.00 99 CYS A C 1
ATOM 792 O O . CYS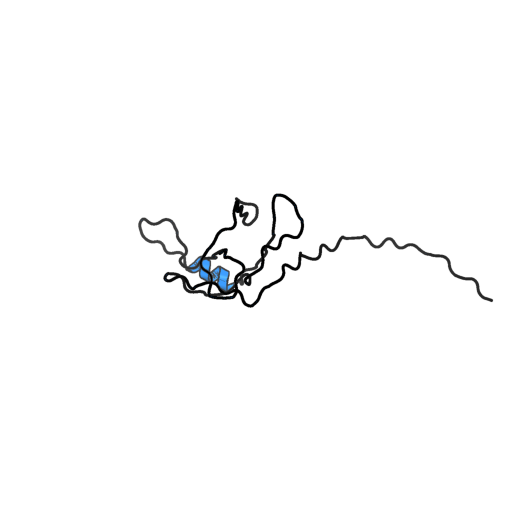 A 1 99 ? 6.224 1.887 -17.154 1.00 90.00 99 CYS A O 1
ATOM 794 N N . GLU A 1 100 ? 4.241 1.210 -16.355 1.00 89.25 100 GLU A N 1
ATOM 795 C CA . GLU A 1 100 ? 3.467 1.436 -17.572 1.00 89.25 100 GLU A CA 1
ATOM 796 C C . GLU A 1 100 ? 2.272 2.354 -17.298 1.00 89.25 100 GLU A C 1
ATOM 798 O O . GLU A 1 100 ? 1.615 2.283 -16.258 1.00 89.25 100 GLU A O 1
ATOM 803 N N . THR A 1 101 ? 1.966 3.221 -18.263 1.00 89.31 101 THR A N 1
ATOM 804 C CA . THR A 1 101 ? 0.910 4.245 -18.154 1.00 89.31 101 THR A CA 1
ATOM 805 C C . THR A 1 101 ? -0.240 4.027 -19.139 1.00 89.31 101 THR A C 1
ATOM 807 O O . THR A 1 101 ? -1.191 4.805 -19.178 1.00 89.31 101 THR A O 1
ATOM 810 N N . SER A 1 102 ? -0.177 2.958 -19.937 1.00 88.31 102 SER A N 1
ATOM 811 C CA . SER A 1 102 ? -1.164 2.635 -20.974 1.00 88.31 102 SER A CA 1
ATOM 812 C C . SER A 1 102 ? -2.515 2.194 -20.398 1.00 88.31 102 SER A C 1
ATOM 814 O O . SER A 1 102 ? -3.557 2.415 -21.016 1.00 88.31 102 SER A O 1
ATOM 816 N N . CYS A 1 103 ? -2.517 1.578 -19.213 1.00 90.88 103 CYS A N 1
ATOM 817 C CA . CYS A 1 103 ? -3.718 1.123 -18.518 1.00 90.88 103 CYS A CA 1
ATOM 818 C C . CYS A 1 103 ? -3.493 1.004 -16.997 1.00 90.88 103 CYS A C 1
ATOM 820 O O . CYS A 1 103 ? -2.347 1.045 -16.541 1.00 90.88 103 CYS A O 1
ATOM 822 N N . PRO A 1 104 ? -4.566 0.852 -16.191 1.00 93.50 104 PRO A N 1
ATOM 823 C CA . PRO A 1 104 ? -4.434 0.534 -14.775 1.00 93.50 104 PRO A CA 1
ATOM 824 C C . PRO A 1 104 ? -3.719 -0.804 -14.567 1.00 93.50 104 PRO A C 1
ATOM 826 O O . PRO A 1 104 ? -4.181 -1.853 -15.031 1.00 93.50 104 PRO A O 1
ATOM 829 N N . GLN A 1 105 ? -2.618 -0.749 -13.831 1.00 95.88 105 GLN A N 1
ATOM 830 C CA . GLN A 1 105 ? -1.685 -1.848 -13.654 1.00 95.88 105 GLN A CA 1
ATOM 831 C C . GLN A 1 105 ? -2.197 -2.885 -12.655 1.00 95.88 105 GLN A C 1
ATOM 833 O O . GLN A 1 105 ? -2.768 -2.547 -11.615 1.00 95.88 105 GLN A O 1
ATOM 838 N N . GLU A 1 106 ? -1.988 -4.159 -12.970 1.00 96.06 106 GLU A N 1
ATOM 839 C CA . GLU A 1 106 ? -2.132 -5.240 -11.995 1.00 96.06 106 GLU A CA 1
ATOM 840 C C . GLU A 1 106 ? -0.910 -5.307 -11.073 1.00 96.06 106 GLU A C 1
ATOM 842 O O . GLU A 1 106 ? 0.118 -4.673 -11.325 1.00 96.06 106 GLU A O 1
ATOM 847 N N . ASP A 1 107 ? -1.031 -6.082 -9.997 1.00 96.62 107 ASP A N 1
ATOM 848 C CA . ASP A 1 107 ? 0.105 -6.353 -9.129 1.00 96.62 107 ASP A CA 1
ATOM 849 C C . ASP A 1 107 ? 1.152 -7.186 -9.870 1.00 96.62 107 ASP A C 1
ATOM 851 O O . ASP A 1 107 ? 0.867 -8.268 -10.384 1.00 96.62 107 ASP A O 1
ATOM 855 N N . TYR A 1 108 ? 2.378 -6.675 -9.905 1.00 95.00 108 TYR A N 1
ATOM 856 C CA . TYR A 1 108 ? 3.513 -7.330 -10.533 1.00 95.00 108 TYR A CA 1
ATOM 857 C C . TYR A 1 108 ? 4.769 -7.103 -9.699 1.00 95.00 108 TYR A C 1
ATOM 859 O O . TYR A 1 108 ? 5.214 -5.969 -9.514 1.00 95.00 108 TYR A O 1
ATOM 867 N N . PHE A 1 109 ? 5.351 -8.189 -9.193 1.00 94.12 109 PHE A N 1
ATOM 868 C CA . PHE A 1 109 ? 6.558 -8.125 -8.378 1.00 94.12 109 PHE A CA 1
ATOM 869 C C . PHE A 1 109 ? 7.812 -8.089 -9.263 1.00 94.12 109 PHE A C 1
ATOM 871 O O . PHE A 1 109 ? 7.941 -8.921 -10.166 1.00 94.12 109 PHE A O 1
ATOM 878 N N . PRO A 1 110 ? 8.768 -7.179 -9.005 1.00 89.75 110 PRO A N 1
ATOM 879 C CA . PRO A 1 110 ? 10.051 -7.207 -9.689 1.00 89.75 110 PRO A CA 1
ATOM 880 C C . PRO A 1 110 ? 10.837 -8.486 -9.334 1.00 89.75 110 PRO A C 1
ATOM 882 O O . PRO A 1 110 ? 10.649 -9.065 -8.257 1.00 89.75 110 PRO A O 1
ATOM 885 N N . PRO A 1 111 ? 11.728 -8.955 -10.224 1.00 87.38 111 PRO A N 1
ATOM 886 C CA . PRO A 1 111 ? 12.528 -10.146 -9.970 1.00 87.38 111 PRO A CA 1
ATOM 887 C C . PRO A 1 111 ? 13.459 -9.937 -8.770 1.00 87.38 111 PRO A C 1
ATOM 889 O O . PRO A 1 111 ? 14.045 -8.870 -8.611 1.00 87.38 111 PRO A O 1
ATOM 892 N N . ASN A 1 112 ? 13.640 -10.981 -7.955 1.00 89.06 112 ASN A N 1
ATOM 893 C CA . ASN A 1 112 ? 14.483 -10.954 -6.750 1.00 89.06 112 ASN A CA 1
ATOM 894 C C . ASN A 1 112 ? 14.075 -9.879 -5.723 1.00 89.06 112 ASN A C 1
ATOM 896 O O . ASN A 1 112 ? 14.929 -9.338 -5.021 1.00 89.06 112 ASN A O 1
ATOM 900 N N . LEU A 1 113 ? 12.775 -9.570 -5.633 1.00 90.56 113 LEU A N 1
ATOM 901 C CA . LEU A 1 113 ? 12.247 -8.610 -4.669 1.00 90.56 113 LEU A CA 1
ATOM 902 C C . LEU A 1 113 ? 12.579 -9.018 -3.228 1.00 90.56 113 LEU A C 1
ATOM 904 O O . LEU A 1 113 ? 12.270 -10.124 -2.784 1.00 90.56 113 LEU A O 1
ATOM 908 N N . PHE A 1 114 ? 13.123 -8.062 -2.483 1.00 92.06 114 PHE A N 1
ATOM 909 C CA . PHE A 1 114 ? 13.346 -8.160 -1.051 1.00 92.06 114 PHE A CA 1
ATOM 910 C C . PHE A 1 114 ? 12.760 -6.919 -0.379 1.00 92.06 114 PHE A C 1
ATOM 912 O O . PHE A 1 114 ? 13.089 -5.796 -0.758 1.00 92.06 114 PHE A O 1
ATOM 919 N N . VAL A 1 115 ? 11.871 -7.109 0.598 1.00 93.88 115 VAL A N 1
ATOM 920 C CA . VAL A 1 115 ? 11.187 -6.008 1.292 1.00 93.88 115 VAL A CA 1
ATOM 921 C C . VAL A 1 115 ? 11.528 -6.063 2.766 1.00 93.88 115 VAL A C 1
ATOM 923 O O . VAL A 1 115 ? 11.395 -7.102 3.398 1.00 93.88 115 VAL A O 1
ATOM 926 N N . LYS A 1 116 ? 11.931 -4.922 3.322 1.00 94.62 116 LYS A N 1
ATOM 927 C CA . LYS A 1 116 ? 12.228 -4.769 4.742 1.00 94.62 116 LYS A CA 1
ATOM 928 C C . LYS A 1 116 ? 11.357 -3.666 5.322 1.00 94.62 116 LYS A C 1
ATOM 930 O O . LYS A 1 116 ? 11.473 -2.511 4.922 1.00 94.62 116 LYS A O 1
ATOM 935 N N . ILE A 1 117 ? 10.511 -4.006 6.289 1.00 95.31 117 ILE A N 1
ATOM 936 C CA . ILE A 1 117 ? 9.605 -3.062 6.949 1.00 95.31 117 ILE A CA 1
ATOM 937 C C . ILE A 1 117 ? 10.123 -2.782 8.358 1.00 95.31 117 ILE A C 1
ATOM 939 O O . ILE A 1 117 ? 10.207 -3.681 9.192 1.00 95.31 117 ILE A O 1
ATOM 943 N N . ASN A 1 118 ? 10.480 -1.525 8.644 1.00 93.94 118 ASN A N 1
ATOM 944 C CA . ASN A 1 118 ? 10.953 -1.086 9.966 1.00 93.94 118 ASN A CA 1
ATOM 945 C C . ASN A 1 118 ? 12.073 -1.965 10.550 1.00 93.94 118 ASN A C 1
ATOM 947 O O . ASN A 1 118 ? 12.046 -2.339 11.723 1.00 93.94 118 ASN A O 1
ATOM 951 N N . GLY A 1 119 ? 13.052 -2.348 9.727 1.00 90.19 119 GLY A N 1
ATOM 952 C CA . GLY A 1 119 ? 14.155 -3.189 10.194 1.00 90.19 119 GLY A CA 1
ATOM 953 C C . GLY A 1 119 ? 13.902 -4.696 10.108 1.00 90.19 119 GLY A C 1
ATOM 954 O O . GLY A 1 119 ? 14.861 -5.455 10.230 1.00 90.19 119 GLY A O 1
ATOM 955 N N . LYS A 1 120 ? 12.658 -5.128 9.880 1.00 90.88 120 LYS A N 1
ATOM 956 C CA . LYS A 1 120 ? 12.253 -6.537 9.876 1.00 90.88 120 LYS A CA 1
ATOM 957 C C . LYS A 1 120 ? 12.051 -7.054 8.457 1.00 90.88 120 LYS A C 1
ATOM 959 O O . LYS A 1 120 ? 11.538 -6.320 7.612 1.00 90.88 120 LYS A O 1
ATOM 964 N N . LEU A 1 121 ? 12.486 -8.295 8.239 1.00 79.31 121 LEU A N 1
ATOM 965 C CA . LEU A 1 121 ? 12.189 -9.064 7.035 1.00 79.31 121 LEU A CA 1
ATOM 966 C C . LEU A 1 121 ? 10.795 -9.687 7.129 1.00 79.31 121 LEU A C 1
ATOM 968 O O . LEU A 1 121 ? 10.449 -10.116 8.255 1.00 79.31 121 LEU A O 1
#

Sequence (121 aa):
MPPVPMLGSKHEADVPHLSPPIHPVHPDVKMRRLPFYDVYDELIKPTTLASVNSQRFEEAHFTFALTPQQVQQILTSRDILPGAKCDYTVQVQLRFCLCETSCPQEDYFPPNLFVKINGKL

Secondary structure (DSSP, 8-state):
-PPPPP------------PPP---B-TT--BPPPTT------SS--B-----S--SS----------HHHHHHHHHTEE--TTS--EESS--------S--SSPBPP-PPTT----BTTB-